Protein AF-A0A963HI81-F1 (afdb_monomer)

Secondary structure (DSSP, 8-state):
--HHHHHHTTGGGG----------HHHH--PPPP--------S-------SS---EEE--SPTT----TT----EE--HHHHHHHHHHHHHHHHHHHHHT-

Sequence (101 aa):
MRIPSLLLFLLPFCATAQDWSARTLGEIAVYPEYRAPARVVAGEEARIAAEVGARIVAMPARTGAEVVRGTELVRLDDAAFRIELERARAQVALIDSRIGL

Structure (mmCIF, N/CA/C/O backbone):
data_AF-A0A963HI81-F1
#
_entry.id   AF-A0A963HI81-F1
#
loop_
_atom_site.group_PDB
_atom_site.id
_atom_site.type_symbol
_atom_site.label_atom_id
_atom_site.label_alt_id
_atom_site.label_comp_id
_atom_site.label_asym_id
_atom_site.label_entity_id
_atom_site.label_seq_id
_atom_site.pdbx_PDB_ins_code
_atom_site.Cartn_x
_atom_site.Cartn_y
_atom_site.Cartn_z
_atom_site.occupancy
_atom_site.B_iso_or_equiv
_atom_site.auth_seq_id
_atom_site.auth_comp_id
_atom_site.auth_asym_id
_atom_site.auth_atom_id
_atom_site.pdbx_PDB_model_num
ATOM 1 N N . MET A 1 1 ? 58.626 -9.781 -92.650 1.00 52.09 1 MET A N 1
ATOM 2 C CA . MET A 1 1 ? 58.747 -9.992 -91.186 1.00 52.09 1 MET A CA 1
ATOM 3 C C . MET A 1 1 ? 58.166 -8.803 -90.401 1.00 52.09 1 MET A C 1
ATOM 5 O O . MET A 1 1 ? 58.915 -8.074 -89.773 1.00 52.09 1 MET A O 1
ATOM 9 N N . ARG A 1 2 ? 56.847 -8.544 -90.463 1.00 55.50 2 ARG A N 1
ATOM 10 C CA . ARG A 1 2 ? 56.218 -7.363 -89.810 1.00 55.50 2 ARG A CA 1
ATOM 11 C C . ARG A 1 2 ? 54.962 -7.674 -88.978 1.00 55.50 2 ARG A C 1
ATOM 13 O O . ARG A 1 2 ? 54.410 -6.783 -88.349 1.00 55.50 2 ARG A O 1
ATOM 20 N N . ILE A 1 3 ? 54.542 -8.938 -88.948 1.00 60.88 3 ILE A N 1
ATOM 21 C CA . ILE A 1 3 ? 53.347 -9.410 -88.235 1.00 60.88 3 ILE A CA 1
ATOM 22 C C . ILE A 1 3 ? 53.522 -9.418 -86.696 1.00 60.88 3 ILE A C 1
ATOM 24 O O . ILE A 1 3 ? 52.583 -9.000 -86.022 1.00 60.88 3 ILE A O 1
ATOM 28 N N . PRO A 1 4 ? 54.686 -9.779 -86.096 1.00 59.12 4 PRO A N 1
ATOM 29 C CA . PRO A 1 4 ? 54.785 -9.822 -84.631 1.00 59.12 4 PRO A CA 1
ATOM 30 C C . PRO A 1 4 ? 54.821 -8.426 -83.983 1.00 59.12 4 PRO A C 1
ATOM 32 O O . PRO A 1 4 ? 54.332 -8.263 -82.870 1.00 59.12 4 PRO A O 1
ATOM 35 N N . SER A 1 5 ? 55.321 -7.398 -84.684 1.00 61.69 5 SER A N 1
ATOM 36 C CA . SER A 1 5 ? 55.293 -6.009 -84.193 1.00 61.69 5 SER A CA 1
ATOM 37 C C . SER A 1 5 ? 53.889 -5.405 -84.194 1.00 61.69 5 SER A C 1
ATOM 39 O O . SER A 1 5 ? 53.593 -4.584 -83.334 1.00 61.69 5 SER A O 1
ATOM 41 N N . LEU A 1 6 ? 53.018 -5.818 -85.122 1.00 61.66 6 LEU A N 1
ATOM 42 C CA . LEU A 1 6 ? 51.628 -5.357 -85.150 1.00 61.66 6 LEU A CA 1
ATOM 43 C C . LEU A 1 6 ? 50.828 -5.943 -83.973 1.00 61.66 6 LEU A C 1
ATOM 45 O O . LEU A 1 6 ? 50.009 -5.251 -83.379 1.00 61.66 6 LEU A O 1
ATOM 49 N N . LEU A 1 7 ? 51.117 -7.195 -83.598 1.00 62.12 7 LEU A N 1
ATOM 50 C CA . LEU A 1 7 ? 50.473 -7.880 -82.474 1.00 62.12 7 LEU A CA 1
ATOM 51 C C . LEU A 1 7 ? 50.854 -7.257 -81.117 1.00 62.12 7 LEU A C 1
ATOM 53 O O . LEU A 1 7 ? 50.017 -7.156 -80.224 1.00 62.12 7 LEU A O 1
ATOM 57 N N . LEU A 1 8 ? 52.100 -6.787 -80.975 1.00 65.31 8 LEU A N 1
ATOM 58 C CA . LEU A 1 8 ? 52.589 -6.157 -79.743 1.00 65.31 8 LEU A CA 1
ATOM 59 C C . LEU A 1 8 ? 51.935 -4.786 -79.474 1.00 65.31 8 LEU A C 1
ATOM 61 O O . LEU A 1 8 ? 51.779 -4.396 -78.321 1.00 65.31 8 LEU A O 1
ATOM 65 N N . PHE A 1 9 ? 51.497 -4.081 -80.523 1.00 62.75 9 PHE A N 1
ATOM 66 C CA . PHE A 1 9 ? 50.798 -2.794 -80.410 1.00 62.75 9 PHE A CA 1
ATOM 67 C C . PHE A 1 9 ? 49.321 -2.912 -79.993 1.00 62.75 9 PHE A C 1
ATOM 69 O O . PHE A 1 9 ? 48.725 -1.908 -79.609 1.00 62.75 9 PHE A O 1
ATOM 76 N N . LEU A 1 10 ? 48.730 -4.112 -80.036 1.00 63.16 10 LEU A N 1
ATOM 77 C CA . LEU A 1 10 ? 47.328 -4.364 -79.663 1.00 63.16 10 LEU A CA 1
ATOM 78 C C . LEU A 1 10 ? 47.137 -4.749 -78.184 1.00 63.16 10 LEU A C 1
ATOM 80 O O . LEU A 1 10 ? 46.024 -4.665 -77.670 1.00 63.16 10 LEU A O 1
ATOM 84 N N . LEU A 1 11 ? 48.214 -5.102 -77.474 1.00 64.44 11 LEU A N 1
ATOM 85 C CA . LEU A 1 11 ? 48.197 -5.452 -76.046 1.00 64.44 11 LEU A CA 1
ATOM 86 C C . LEU A 1 11 ? 47.635 -4.371 -75.095 1.00 64.44 11 LEU A C 1
ATOM 88 O O . LEU A 1 11 ? 46.878 -4.749 -74.201 1.00 64.44 11 LEU A O 1
ATOM 92 N N . PRO A 1 12 ? 47.911 -3.055 -75.248 1.00 64.38 12 PRO A N 1
ATOM 93 C CA . PRO A 1 12 ? 47.364 -2.058 -74.326 1.00 64.38 12 PRO A CA 1
ATOM 94 C C . PRO A 1 12 ? 45.857 -1.838 -74.523 1.00 64.38 12 PRO A C 1
ATOM 96 O O . PRO A 1 12 ? 45.210 -1.276 -73.646 1.00 64.38 12 PRO A O 1
ATOM 99 N N . PHE A 1 13 ? 45.276 -2.306 -75.635 1.00 60.19 13 PHE A N 1
ATOM 100 C CA . PHE A 1 13 ? 43.838 -2.192 -75.897 1.00 60.19 13 PHE A CA 1
ATOM 101 C C . PHE A 1 13 ? 43.003 -3.236 -75.135 1.00 60.19 13 PHE A C 1
ATOM 103 O O . PHE A 1 13 ? 41.790 -3.093 -75.029 1.00 60.19 13 PHE A O 1
ATOM 110 N N . CYS A 1 14 ? 43.647 -4.265 -74.567 1.00 57.72 14 CYS A N 1
ATOM 111 C CA . CYS A 1 14 ? 43.038 -5.206 -73.618 1.00 57.72 14 CYS A CA 1
ATOM 112 C C . CYS A 1 14 ? 43.201 -4.769 -72.153 1.00 57.72 14 CYS A C 1
ATOM 114 O O . CYS A 1 14 ? 42.934 -5.561 -71.249 1.00 57.72 14 CYS A O 1
ATOM 116 N N . ALA A 1 15 ? 43.634 -3.529 -71.895 1.00 63.47 15 ALA A N 1
ATOM 117 C CA . ALA A 1 15 ? 43.561 -2.960 -70.557 1.00 63.47 15 ALA A CA 1
ATOM 118 C C . ALA A 1 15 ? 42.079 -2.836 -70.165 1.00 63.47 15 ALA A C 1
ATOM 120 O O . ALA A 1 15 ? 41.346 -1.992 -70.676 1.00 63.47 15 ALA A O 1
ATOM 121 N N . THR A 1 16 ? 41.628 -3.741 -69.301 1.00 65.69 16 THR A N 1
ATOM 122 C CA . THR A 1 16 ? 40.254 -3.825 -68.809 1.00 65.69 16 THR A CA 1
ATOM 123 C C . THR A 1 16 ? 39.819 -2.501 -68.194 1.00 65.69 16 THR A C 1
ATOM 125 O O . THR A 1 16 ? 40.416 -2.050 -67.214 1.00 65.69 16 THR A O 1
ATOM 128 N N . ALA A 1 17 ? 38.748 -1.915 -68.729 1.00 63.56 17 ALA A N 1
ATOM 129 C CA . ALA A 1 17 ? 37.964 -0.936 -67.996 1.00 63.56 17 ALA A CA 1
ATOM 130 C C . ALA A 1 17 ? 37.439 -1.631 -66.733 1.00 63.56 17 ALA A C 1
ATOM 132 O O . ALA A 1 17 ? 36.713 -2.618 -66.820 1.00 63.56 17 ALA A O 1
ATOM 133 N N . GLN A 1 18 ? 37.884 -1.186 -65.561 1.00 71.50 18 GLN A N 1
ATOM 134 C CA . GLN A 1 18 ? 37.294 -1.646 -64.312 1.00 71.50 18 GLN A CA 1
ATOM 135 C C . GLN A 1 18 ? 35.941 -0.957 -64.159 1.00 71.50 18 GLN A C 1
ATOM 137 O O . GLN A 1 18 ? 35.863 0.265 -64.265 1.00 71.50 18 GLN A O 1
ATOM 142 N N . ASP A 1 19 ? 34.888 -1.733 -63.924 1.00 78.44 19 ASP A N 1
ATOM 143 C CA . ASP A 1 19 ? 33.570 -1.189 -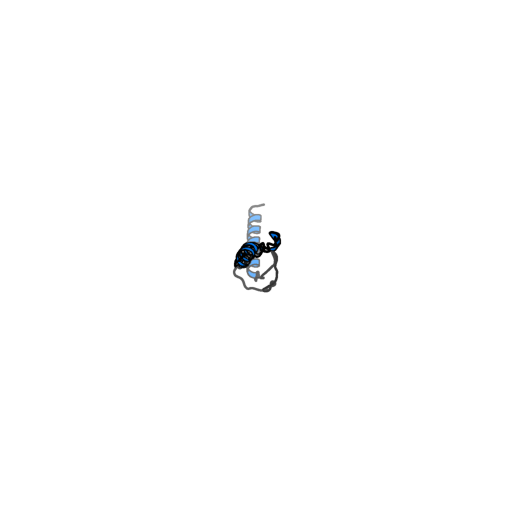63.624 1.00 78.44 19 ASP A CA 1
ATOM 144 C C . ASP A 1 19 ? 33.559 -0.664 -62.186 1.00 78.44 19 ASP A C 1
ATOM 146 O O . ASP A 1 19 ? 33.701 -1.418 -61.221 1.00 78.44 19 ASP A O 1
ATOM 150 N N . TRP A 1 20 ? 33.388 0.649 -62.044 1.00 79.56 20 TRP A N 1
ATOM 151 C CA . TRP A 1 20 ? 33.196 1.313 -60.759 1.00 79.56 20 TRP A CA 1
ATOM 152 C C . TRP A 1 20 ? 31.760 1.816 -60.689 1.00 79.56 20 TRP A C 1
ATOM 154 O O . TRP A 1 20 ? 31.318 2.580 -61.544 1.00 79.56 20 TRP A O 1
ATOM 164 N N . SER A 1 21 ? 31.031 1.416 -59.651 1.00 82.94 21 SER A N 1
ATOM 165 C CA . SER A 1 21 ? 29.695 1.941 -59.369 1.00 82.94 21 SER A CA 1
ATOM 166 C C . SER A 1 21 ? 29.706 2.703 -58.052 1.00 82.94 21 SER A C 1
ATOM 168 O O . SER A 1 21 ? 30.163 2.171 -57.039 1.00 82.94 21 SER A O 1
ATOM 170 N N . ALA A 1 22 ? 29.167 3.918 -58.049 1.00 87.94 22 ALA A N 1
ATOM 171 C CA . ALA A 1 22 ? 28.924 4.655 -56.818 1.00 87.94 22 ALA A CA 1
ATOM 172 C C . ALA A 1 22 ? 27.593 4.215 -56.192 1.00 87.94 22 ALA A C 1
ATOM 174 O O . ALA A 1 22 ? 26.608 3.998 -56.896 1.00 87.94 22 ALA A O 1
ATOM 175 N N . ARG A 1 23 ? 27.574 4.114 -54.864 1.00 87.81 23 ARG A N 1
ATOM 176 C CA . ARG A 1 23 ? 26.360 3.986 -54.053 1.00 87.81 23 ARG A CA 1
ATOM 177 C C . ARG A 1 23 ? 26.319 5.129 -53.063 1.00 87.81 23 ARG A C 1
ATOM 179 O O . ARG A 1 23 ? 27.370 5.594 -52.612 1.00 87.81 23 ARG A O 1
ATOM 186 N N . THR A 1 24 ? 25.124 5.609 -52.753 1.00 92.12 24 THR A N 1
ATOM 187 C CA . THR A 1 24 ? 24.994 6.673 -51.756 1.00 92.12 24 THR A CA 1
ATOM 188 C C . THR A 1 24 ? 25.418 6.145 -50.386 1.00 92.12 24 THR A C 1
ATOM 190 O O . THR A 1 24 ? 25.268 4.960 -50.093 1.00 92.12 24 THR A O 1
ATOM 193 N N . LEU A 1 25 ? 25.949 7.012 -49.519 1.00 87.25 25 LEU A N 1
ATOM 194 C CA . LEU A 1 25 ? 26.376 6.591 -48.180 1.00 87.25 25 LEU A CA 1
ATOM 195 C C . LEU A 1 25 ? 25.232 5.914 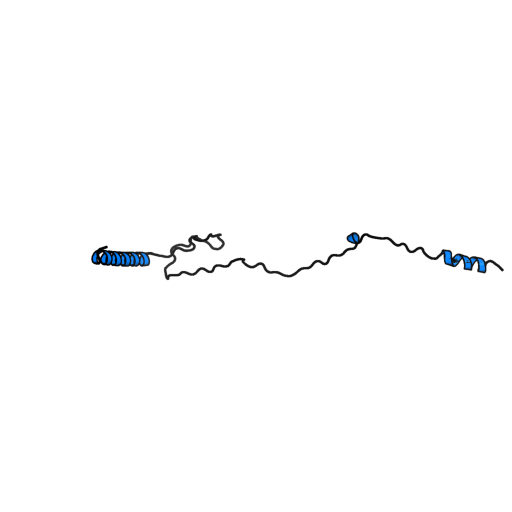-47.406 1.00 87.25 25 LEU A C 1
ATOM 197 O O . LEU A 1 25 ? 25.472 4.939 -46.709 1.00 87.25 25 LEU A O 1
ATOM 201 N N . GLY A 1 26 ? 23.991 6.379 -47.580 1.00 89.62 26 GLY A N 1
ATOM 202 C CA . GLY A 1 26 ? 22.811 5.791 -46.940 1.00 89.62 26 GLY A CA 1
ATOM 203 C C . GLY A 1 26 ? 22.506 4.351 -47.370 1.00 89.62 26 GLY A C 1
ATOM 204 O O . GLY A 1 26 ? 21.944 3.603 -46.580 1.00 89.62 26 GLY A O 1
ATOM 205 N N . GLU A 1 27 ? 22.910 3.933 -48.573 1.00 90.25 27 GLU A N 1
ATOM 206 C CA . GLU A 1 27 ? 22.721 2.554 -49.061 1.00 90.25 27 GLU A CA 1
ATOM 207 C C . GLU A 1 27 ? 23.707 1.557 -48.440 1.00 90.25 27 GLU A C 1
ATOM 209 O O . GLU A 1 27 ? 23.469 0.351 -48.468 1.00 90.25 27 GLU A O 1
ATOM 214 N N . ILE A 1 28 ? 24.831 2.049 -47.918 1.00 90.06 28 ILE A N 1
ATOM 215 C CA . ILE A 1 28 ? 25.929 1.222 -47.396 1.00 90.06 28 ILE A CA 1
ATOM 216 C C . ILE A 1 28 ? 26.225 1.493 -45.919 1.00 90.06 28 ILE A C 1
ATOM 218 O O . ILE A 1 28 ? 27.068 0.820 -45.326 1.00 90.06 28 ILE A O 1
ATOM 222 N N . ALA A 1 29 ? 25.561 2.483 -45.323 1.00 90.88 29 ALA A N 1
ATOM 223 C CA . ALA A 1 29 ? 25.731 2.826 -43.925 1.00 90.88 29 ALA A CA 1
ATOM 224 C C . ALA A 1 29 ? 25.175 1.703 -43.046 1.00 90.88 29 ALA A C 1
ATOM 226 O O . ALA A 1 29 ? 23.977 1.425 -43.037 1.00 90.88 29 ALA A O 1
ATOM 227 N N . VAL A 1 30 ? 26.059 1.085 -42.266 1.00 91.31 30 VAL A N 1
ATOM 228 C CA . VAL A 1 30 ? 25.684 0.172 -41.188 1.00 91.31 30 VAL A CA 1
ATOM 229 C C . VAL A 1 30 ? 25.781 0.941 -39.881 1.00 91.31 30 VAL A C 1
ATOM 231 O O . VAL A 1 30 ? 26.872 1.311 -39.445 1.00 91.31 30 VAL A O 1
ATOM 234 N N . TYR A 1 31 ? 24.633 1.197 -39.263 1.00 89.88 31 TYR A N 1
ATOM 235 C CA . TYR A 1 31 ? 24.574 1.825 -37.951 1.00 89.88 31 TYR A CA 1
ATOM 236 C C . TYR A 1 31 ? 24.681 0.751 -36.865 1.00 89.88 31 TYR A C 1
ATOM 238 O O . TYR A 1 31 ? 23.966 -0.251 -36.930 1.00 89.88 31 TYR A O 1
ATOM 246 N N . PRO A 1 32 ? 25.559 0.923 -35.867 1.00 90.88 32 PRO A N 1
ATOM 247 C CA . PRO A 1 32 ? 25.668 -0.032 -34.777 1.00 90.88 32 PRO A CA 1
ATOM 248 C C . PRO A 1 32 ? 24.407 -0.000 -33.905 1.00 90.88 32 PRO A C 1
ATOM 250 O O . PRO A 1 32 ? 23.988 1.055 -33.428 1.00 90.88 32 PRO A O 1
ATOM 253 N N . GLU A 1 33 ? 23.824 -1.172 -33.656 1.00 94.50 33 GLU A N 1
ATOM 254 C CA . GLU A 1 33 ? 2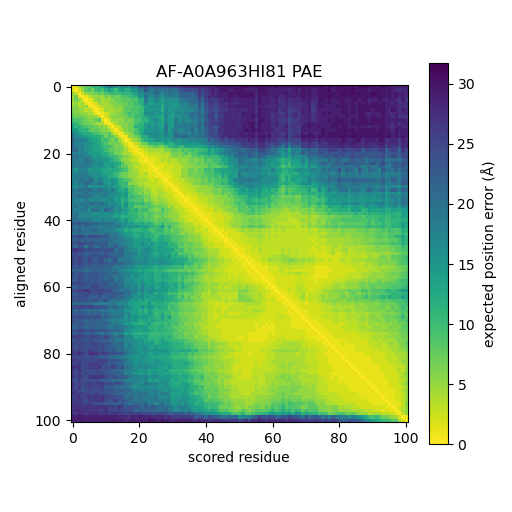2.813 -1.343 -32.615 1.00 94.50 33 GLU A CA 1
ATOM 255 C C . GLU A 1 33 ? 23.495 -1.605 -31.272 1.00 94.50 33 GLU A C 1
ATOM 257 O O . GLU A 1 33 ? 24.282 -2.543 -31.130 1.00 94.50 33 GLU A O 1
ATOM 262 N N . TYR A 1 34 ? 23.151 -0.812 -30.260 1.00 92.44 34 TYR A N 1
ATOM 263 C CA . TYR A 1 34 ? 23.614 -1.029 -28.894 1.00 92.44 34 TYR A CA 1
ATOM 264 C C . TYR A 1 34 ? 22.499 -1.648 -28.061 1.00 92.44 34 TYR A C 1
ATOM 266 O O . TYR A 1 34 ? 21.371 -1.158 -28.034 1.00 92.44 34 TYR A O 1
ATOM 274 N N . ARG A 1 35 ? 22.824 -2.730 -27.353 1.00 93.81 35 ARG A N 1
ATOM 275 C CA . ARG A 1 35 ? 21.920 -3.395 -26.413 1.00 93.81 35 ARG A CA 1
ATOM 276 C C . ARG A 1 35 ? 22.616 -3.501 -25.070 1.00 93.81 35 ARG A C 1
ATOM 278 O O . ARG A 1 35 ? 23.746 -3.974 -24.995 1.00 93.81 35 ARG A O 1
ATOM 285 N N . ALA A 1 36 ? 21.927 -3.078 -24.020 1.00 94.88 36 ALA A N 1
ATOM 286 C CA . ALA A 1 36 ? 22.380 -3.224 -22.648 1.00 94.88 36 ALA A CA 1
ATOM 287 C C . ALA A 1 36 ? 21.321 -4.010 -21.862 1.00 94.88 36 ALA A C 1
ATOM 289 O O . ALA A 1 36 ? 20.135 -3.682 -21.963 1.00 94.88 36 ALA A O 1
ATOM 290 N N . PRO A 1 37 ? 21.704 -5.052 -21.103 1.00 95.06 37 PRO A N 1
ATOM 291 C CA . PRO A 1 37 ? 20.766 -5.738 -20.230 1.00 95.06 37 PRO A CA 1
ATOM 292 C C . PRO A 1 37 ? 20.285 -4.772 -19.144 1.00 95.06 37 PRO A C 1
ATOM 294 O O . PRO A 1 37 ? 21.077 -4.054 -18.537 1.00 95.06 37 PRO A O 1
ATOM 297 N N . ALA A 1 38 ? 18.983 -4.779 -18.885 1.00 94.62 38 ALA A N 1
ATOM 298 C CA . ALA A 1 38 ? 18.362 -3.953 -17.862 1.00 94.62 38 ALA A CA 1
ATOM 299 C C . ALA A 1 38 ? 17.371 -4.780 -17.042 1.00 94.62 38 ALA A C 1
ATOM 301 O O . ALA A 1 38 ? 16.917 -5.846 -17.466 1.00 94.62 38 ALA A O 1
ATOM 302 N N . ARG A 1 39 ? 17.027 -4.272 -15.859 1.00 96.25 39 ARG A N 1
ATOM 303 C CA . ARG A 1 39 ? 16.005 -4.852 -14.989 1.00 96.25 39 ARG A CA 1
ATOM 304 C C . ARG A 1 39 ? 14.972 -3.786 -14.660 1.00 96.25 39 ARG A C 1
ATOM 306 O O . ARG A 1 39 ? 15.331 -2.701 -14.217 1.00 96.25 39 ARG A O 1
ATOM 313 N N . VAL A 1 40 ? 13.701 -4.129 -14.838 1.00 95.44 40 VAL A N 1
ATOM 314 C CA . VAL A 1 40 ? 12.584 -3.326 -14.339 1.00 95.44 40 VAL A CA 1
ATOM 315 C C . VAL A 1 40 ? 12.489 -3.528 -12.829 1.00 95.44 40 VAL A C 1
ATOM 317 O O . VAL A 1 40 ? 12.466 -4.664 -12.353 1.00 95.44 40 VAL A O 1
ATOM 320 N N . VAL A 1 41 ? 12.456 -2.427 -12.088 1.00 94.81 41 VAL A N 1
ATOM 321 C CA . VAL A 1 41 ? 12.256 -2.400 -10.634 1.00 94.81 41 VAL A CA 1
ATOM 322 C C . VAL A 1 41 ? 11.050 -1.525 -10.313 1.00 94.81 41 VAL A C 1
ATOM 324 O O . VAL A 1 41 ? 10.653 -0.697 -11.134 1.00 94.81 41 VAL A O 1
ATOM 327 N N . ALA A 1 42 ? 10.447 -1.726 -9.142 1.00 94.12 42 ALA A N 1
ATOM 328 C CA . ALA A 1 42 ? 9.358 -0.870 -8.688 1.00 94.12 42 ALA A CA 1
ATOM 329 C C . ALA A 1 42 ? 9.854 0.580 -8.555 1.00 94.12 42 ALA A C 1
ATOM 331 O O . ALA A 1 42 ? 10.932 0.812 -8.011 1.00 94.12 42 ALA A O 1
ATOM 332 N N . GLY A 1 43 ? 9.075 1.539 -9.066 1.00 94.69 43 GLY A N 1
ATOM 333 C CA . GLY A 1 43 ? 9.394 2.964 -8.932 1.00 94.69 43 GLY A CA 1
ATOM 334 C C . GLY A 1 43 ? 9.301 3.442 -7.482 1.00 94.69 43 GLY A C 1
ATOM 335 O O . GLY A 1 43 ? 10.137 4.222 -7.039 1.00 94.69 43 GLY A O 1
ATOM 336 N N . GLU A 1 44 ? 8.330 2.911 -6.735 1.00 92.12 44 GLU A N 1
ATOM 337 C CA . GLU A 1 44 ? 8.143 3.149 -5.304 1.00 92.12 44 GLU A CA 1
ATOM 338 C C . GLU A 1 44 ? 7.770 1.838 -4.596 1.00 92.12 44 GLU A C 1
ATOM 340 O O . GLU A 1 44 ? 7.045 1.004 -5.142 1.00 92.12 44 GLU A O 1
ATOM 345 N N . GLU A 1 45 ? 8.263 1.656 -3.370 1.00 93.06 45 GLU A N 1
ATOM 346 C CA . GLU A 1 45 ? 7.937 0.520 -2.503 1.00 93.06 45 GLU A CA 1
ATOM 347 C C . GLU A 1 45 ? 7.534 1.053 -1.125 1.00 93.06 45 GLU A C 1
ATOM 349 O O . GLU A 1 45 ? 8.274 1.814 -0.501 1.00 93.06 45 GLU A O 1
ATOM 354 N N . ALA A 1 46 ? 6.369 0.630 -0.633 1.00 91.38 46 ALA A N 1
ATOM 355 C CA . ALA A 1 46 ? 5.898 0.942 0.710 1.00 91.38 46 ALA A CA 1
ATOM 356 C C . ALA A 1 46 ? 5.760 -0.347 1.524 1.00 91.38 46 ALA A C 1
ATOM 358 O O . ALA A 1 46 ? 5.086 -1.291 1.109 1.00 91.38 46 ALA A O 1
ATOM 359 N N . ARG A 1 47 ? 6.378 -0.376 2.707 1.00 91.94 47 ARG A N 1
ATOM 360 C CA . ARG A 1 47 ? 6.232 -1.473 3.670 1.00 91.94 47 ARG A CA 1
ATOM 361 C C . ARG A 1 47 ? 5.293 -1.041 4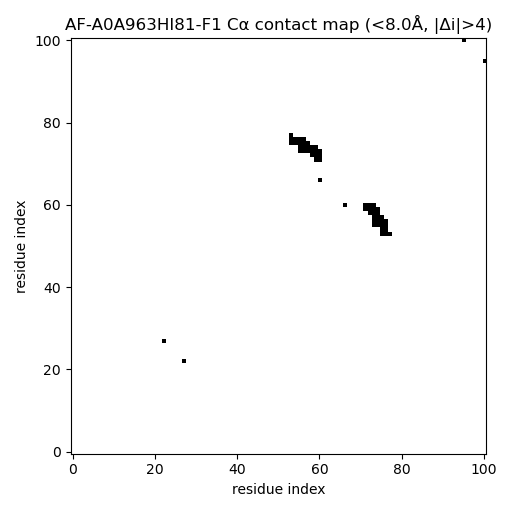.778 1.00 91.94 47 ARG A C 1
ATOM 363 O O . ARG A 1 47 ? 5.484 0.017 5.369 1.00 91.94 47 ARG A O 1
ATOM 370 N N . ILE A 1 48 ? 4.295 -1.869 5.052 1.00 91.12 48 ILE A N 1
ATOM 371 C CA . ILE A 1 48 ? 3.274 -1.592 6.060 1.00 91.12 48 ILE A CA 1
ATOM 372 C C . ILE A 1 48 ? 3.489 -2.523 7.248 1.00 91.12 48 ILE A C 1
ATOM 374 O O . ILE A 1 48 ? 3.713 -3.722 7.078 1.00 91.12 48 ILE A O 1
ATOM 378 N N . ALA A 1 49 ? 3.398 -1.961 8.447 1.00 92.56 49 ALA A N 1
ATOM 379 C CA . ALA A 1 49 ? 3.410 -2.682 9.709 1.00 92.56 49 ALA A CA 1
ATOM 380 C C . ALA A 1 49 ? 2.272 -2.162 10.592 1.00 92.56 49 ALA A C 1
ATOM 382 O O . ALA A 1 49 ? 1.825 -1.027 10.433 1.00 92.56 49 ALA A O 1
ATOM 383 N N . ALA A 1 50 ? 1.796 -2.994 11.516 1.00 93.62 50 ALA A N 1
ATOM 384 C CA . ALA A 1 50 ? 0.843 -2.544 12.519 1.00 93.62 50 ALA A CA 1
ATOM 385 C C . ALA A 1 50 ? 1.571 -1.695 13.572 1.00 93.62 50 ALA A C 1
ATOM 387 O O . ALA A 1 50 ? 2.575 -2.132 14.130 1.00 93.62 50 ALA A O 1
ATOM 388 N N . GLU A 1 51 ? 1.049 -0.502 13.857 1.00 94.31 51 GLU A N 1
ATOM 389 C CA . GLU A 1 51 ? 1.586 0.378 14.907 1.00 94.31 51 GLU A CA 1
ATOM 390 C C . GLU A 1 51 ? 1.194 -0.086 16.317 1.00 94.31 51 GLU A C 1
ATOM 392 O O . GLU A 1 51 ? 1.849 0.255 17.299 1.00 94.31 51 GLU A O 1
ATOM 397 N N . VAL A 1 52 ? 0.130 -0.886 16.421 1.00 93.94 52 VAL A N 1
ATOM 398 C CA . VAL A 1 52 ? -0.401 -1.409 17.682 1.00 93.94 52 VAL A CA 1
ATOM 399 C C . VAL A 1 52 ? -0.598 -2.920 17.614 1.00 93.94 52 VAL A C 1
ATOM 401 O O . VAL A 1 52 ? -0.903 -3.485 16.563 1.00 93.94 52 VAL A O 1
ATOM 404 N N . GLY A 1 53 ? -0.450 -3.581 18.762 1.00 93.62 53 GLY A N 1
ATOM 405 C CA . GLY A 1 53 ? -0.753 -5.001 18.907 1.00 93.62 53 GLY A CA 1
ATOM 406 C C . GLY A 1 53 ? -2.250 -5.225 19.112 1.00 93.62 53 GLY A C 1
ATOM 407 O O . GLY A 1 53 ? -2.793 -4.830 20.140 1.00 93.62 53 GLY A O 1
ATOM 408 N N . ALA A 1 54 ? -2.911 -5.875 18.154 1.00 95.38 54 ALA A N 1
ATOM 409 C CA . ALA A 1 54 ? -4.318 -6.257 18.243 1.00 95.38 54 ALA A CA 1
ATOM 410 C C . ALA A 1 54 ? -4.638 -7.432 17.310 1.00 95.38 54 ALA A C 1
ATOM 412 O O . ALA A 1 54 ? -3.866 -7.777 16.413 1.00 95.38 54 ALA A O 1
ATOM 413 N N . ARG A 1 55 ? -5.800 -8.056 17.517 1.00 96.44 55 ARG A N 1
ATOM 414 C CA . ARG A 1 55 ? -6.296 -9.123 16.644 1.00 96.44 55 ARG A CA 1
ATOM 415 C C . ARG A 1 55 ? -6.813 -8.531 15.332 1.00 96.44 55 ARG A C 1
ATOM 417 O O . ARG A 1 55 ? -7.535 -7.541 15.347 1.00 96.44 55 ARG A O 1
ATOM 424 N N . ILE A 1 56 ? -6.505 -9.175 14.208 1.00 95.81 56 ILE A N 1
ATOM 425 C CA . ILE A 1 56 ? -7.090 -8.835 12.904 1.00 95.81 56 ILE A CA 1
ATOM 426 C C . ILE A 1 56 ? -8.553 -9.293 12.875 1.00 95.81 56 ILE A C 1
ATOM 428 O O . ILE A 1 56 ? -8.831 -10.472 13.095 1.00 95.81 56 ILE A O 1
ATOM 432 N N . VAL A 1 57 ? -9.479 -8.378 12.580 1.00 97.31 57 VAL A N 1
ATOM 433 C CA . VAL A 1 57 ? -10.919 -8.677 12.447 1.00 97.31 57 VAL A CA 1
ATOM 434 C C . VAL A 1 57 ? -11.375 -8.723 10.991 1.00 97.31 57 VAL A C 1
ATOM 436 O O . VAL A 1 57 ? -12.308 -9.451 10.665 1.00 97.31 57 VAL A O 1
ATOM 439 N N . ALA A 1 58 ? -10.707 -7.987 10.098 1.00 96.31 58 ALA A N 1
ATOM 440 C CA . ALA A 1 58 ? -10.970 -8.037 8.664 1.00 96.31 58 ALA A CA 1
ATOM 441 C C . ALA A 1 58 ? -9.719 -7.678 7.853 1.00 96.31 58 ALA A C 1
ATOM 443 O O . ALA A 1 58 ? -8.836 -6.968 8.324 1.00 96.31 58 ALA A O 1
ATOM 444 N N . MET A 1 59 ? -9.671 -8.136 6.603 1.00 94.94 59 MET A N 1
ATOM 445 C CA . MET A 1 59 ? -8.648 -7.751 5.622 1.00 94.94 59 MET A CA 1
ATOM 446 C C . MET A 1 59 ? -9.335 -7.387 4.300 1.00 94.94 59 MET A C 1
ATOM 448 O O . MET A 1 59 ? -9.476 -8.262 3.439 1.00 94.94 59 MET A O 1
ATOM 452 N N . PRO A 1 60 ? -9.843 -6.147 4.163 1.00 93.81 60 PRO A N 1
ATOM 453 C CA . PRO A 1 60 ? -10.593 -5.722 2.982 1.00 93.81 60 PRO A CA 1
ATOM 454 C C . PRO A 1 60 ? -9.739 -5.714 1.711 1.00 93.81 60 PRO A C 1
ATOM 456 O O . PRO A 1 60 ? -10.194 -6.168 0.662 1.00 93.81 60 PRO A O 1
ATOM 459 N N . ALA A 1 61 ? -8.487 -5.257 1.810 1.00 94.25 61 ALA A N 1
ATOM 460 C CA . ALA A 1 61 ? -7.542 -5.328 0.706 1.00 94.25 61 ALA A CA 1
ATOM 461 C C . ALA A 1 61 ? -6.991 -6.754 0.580 1.00 94.25 61 ALA A C 1
ATOM 463 O O . ALA A 1 61 ? -6.458 -7.332 1.532 1.00 94.25 61 ALA A O 1
ATOM 464 N N . ARG A 1 62 ? -7.127 -7.334 -0.613 1.00 91.62 62 ARG A N 1
ATOM 465 C CA . ARG A 1 62 ? -6.556 -8.643 -0.948 1.00 91.62 62 ARG A CA 1
ATOM 466 C C . ARG A 1 62 ? -5.210 -8.476 -1.638 1.00 91.62 62 ARG A C 1
ATOM 468 O O . ARG A 1 62 ? -4.922 -7.445 -2.237 1.00 91.62 62 ARG A O 1
ATOM 475 N N . THR A 1 63 ? -4.390 -9.517 -1.578 1.00 91.62 63 THR A N 1
ATOM 476 C CA . THR A 1 63 ? -3.126 -9.569 -2.314 1.00 91.62 63 THR A CA 1
ATOM 477 C C . THR A 1 63 ? -3.367 -9.348 -3.807 1.00 91.62 63 THR A C 1
ATOM 479 O O . THR A 1 63 ? -4.270 -9.949 -4.384 1.00 91.62 63 THR A O 1
ATOM 482 N N . GLY A 1 64 ? -2.554 -8.487 -4.421 1.00 92.19 64 GLY A N 1
ATOM 483 C CA . GLY A 1 64 ? -2.666 -8.131 -5.837 1.00 92.19 64 GLY A CA 1
ATOM 484 C C . GLY A 1 64 ? -3.738 -7.085 -6.153 1.00 92.19 64 GLY A C 1
ATOM 485 O O . GLY A 1 64 ? -3.855 -6.694 -7.309 1.00 92.19 64 GLY A O 1
ATOM 486 N N . ALA A 1 65 ? -4.502 -6.618 -5.160 1.00 92.25 65 ALA A N 1
ATOM 487 C CA . ALA A 1 65 ? -5.414 -5.500 -5.354 1.00 92.25 65 ALA A CA 1
ATOM 488 C C . ALA A 1 65 ? -4.640 -4.183 -5.493 1.00 92.25 65 ALA A C 1
ATOM 490 O O . ALA A 1 65 ? -3.668 -3.937 -4.776 1.00 92.25 65 ALA A O 1
ATOM 491 N N . GLU A 1 66 ? -5.114 -3.322 -6.387 1.00 94.06 66 GLU A N 1
ATOM 492 C CA . GLU A 1 66 ? -4.689 -1.930 -6.437 1.00 94.06 66 GLU A CA 1
ATOM 493 C C . GLU A 1 66 ? -5.324 -1.161 -5.274 1.00 94.06 66 GLU A C 1
ATOM 495 O O . GLU A 1 66 ? -6.505 -1.334 -4.960 1.00 94.06 66 GLU A O 1
ATOM 500 N N . VAL A 1 67 ? -4.526 -0.329 -4.610 1.00 94.38 67 VAL A N 1
ATOM 501 C CA . VAL A 1 67 ? -4.951 0.467 -3.458 1.00 94.38 67 VAL A CA 1
ATOM 502 C C . VAL A 1 67 ? -4.420 1.883 -3.595 1.00 94.38 67 VAL A C 1
ATOM 504 O O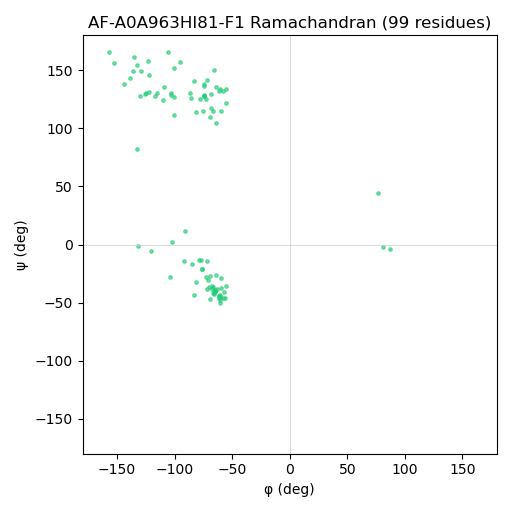 . VAL A 1 67 ? -3.341 2.104 -4.145 1.00 94.38 67 VAL A O 1
ATOM 507 N N . VAL A 1 68 ? -5.166 2.845 -3.062 1.00 94.62 68 VAL A N 1
ATOM 508 C CA . VAL A 1 68 ? -4.738 4.244 -3.004 1.00 94.62 68 VAL A CA 1
ATOM 509 C C . VAL A 1 68 ? -4.347 4.611 -1.577 1.00 94.62 68 VAL A C 1
ATOM 511 O O . VAL A 1 68 ? -4.641 3.902 -0.610 1.00 94.62 68 VAL A O 1
ATOM 514 N N . ARG A 1 69 ? -3.662 5.743 -1.413 1.00 93.81 69 ARG A N 1
ATOM 515 C CA . ARG A 1 69 ? -3.309 6.240 -0.081 1.00 93.81 69 ARG A CA 1
ATOM 516 C C . ARG A 1 69 ? -4.572 6.437 0.765 1.00 93.81 69 ARG A C 1
ATOM 518 O O . ARG A 1 69 ? -5.526 7.066 0.323 1.00 93.81 69 ARG A O 1
ATOM 525 N N . GLY A 1 70 ? -4.543 5.929 1.996 1.00 94.69 70 GLY A N 1
ATOM 526 C CA . GLY A 1 70 ? -5.674 5.993 2.926 1.00 94.69 70 GLY A CA 1
ATOM 527 C C . GLY A 1 70 ? -6.676 4.845 2.785 1.00 94.69 70 GLY A C 1
ATOM 528 O O . GLY A 1 70 ? -7.589 4.754 3.601 1.00 94.69 70 GLY A O 1
ATOM 529 N N . THR A 1 71 ? -6.513 3.944 1.808 1.00 95.31 71 THR A N 1
ATOM 530 C CA . THR A 1 71 ? -7.306 2.712 1.745 1.00 95.31 71 THR A CA 1
ATOM 531 C C . THR A 1 71 ? -7.053 1.844 2.979 1.00 95.31 71 THR A C 1
ATOM 533 O O . THR A 1 71 ? -5.910 1.583 3.354 1.00 95.31 71 THR A O 1
ATOM 536 N N . GLU A 1 72 ? -8.129 1.358 3.597 1.00 95.56 72 GLU A N 1
ATOM 537 C CA . GLU A 1 72 ? -8.055 0.418 4.712 1.00 95.56 72 GLU A CA 1
ATOM 538 C C . GLU A 1 72 ? -7.557 -0.950 4.224 1.00 95.56 72 GLU A C 1
ATOM 540 O O . GLU A 1 72 ? -8.265 -1.681 3.527 1.00 95.56 72 GLU A O 1
ATOM 545 N N . LEU A 1 73 ? -6.330 -1.305 4.605 1.00 95.62 73 LEU A N 1
ATOM 546 C CA . LEU A 1 73 ? -5.730 -2.586 4.229 1.00 95.62 73 LEU A CA 1
ATOM 547 C C . LEU A 1 73 ? -6.173 -3.720 5.160 1.00 95.62 73 LEU A C 1
ATOM 549 O O . LEU A 1 73 ? -6.497 -4.820 4.710 1.00 95.62 73 LEU A O 1
ATOM 553 N N . VAL A 1 74 ? -6.191 -3.440 6.463 1.00 95.31 74 VAL A N 1
ATOM 554 C CA . VAL A 1 74 ? -6.486 -4.395 7.534 1.00 95.31 74 VAL A CA 1
ATOM 555 C C . VAL A 1 74 ? -7.264 -3.676 8.627 1.00 95.31 74 VAL A C 1
ATOM 557 O O . VAL A 1 74 ? -6.913 -2.563 9.013 1.00 95.31 74 VAL A O 1
ATOM 560 N N . ARG A 1 75 ? -8.288 -4.341 9.159 1.00 95.75 75 ARG A N 1
ATOM 561 C CA . ARG A 1 75 ? -9.029 -3.893 10.334 1.00 95.75 75 ARG A CA 1
ATOM 562 C C . ARG A 1 75 ? -8.552 -4.647 11.560 1.00 95.75 75 ARG A C 1
ATOM 564 O O . ARG A 1 75 ? -8.565 -5.881 11.569 1.00 95.75 75 ARG A O 1
ATOM 571 N N . LEU A 1 76 ? -8.175 -3.906 12.593 1.00 96.50 76 LEU A N 1
ATOM 572 C CA . LEU A 1 76 ? -7.799 -4.442 13.896 1.00 96.50 76 LEU A CA 1
ATOM 573 C C . LEU A 1 76 ? -8.958 -4.297 14.890 1.00 96.50 76 LEU A C 1
ATOM 575 O O . LEU A 1 76 ? -9.794 -3.408 14.745 1.00 96.50 76 LEU A O 1
ATOM 579 N N . ASP A 1 77 ? -9.012 -5.190 15.875 1.00 96.94 77 ASP A N 1
ATOM 580 C CA . ASP A 1 77 ? -9.961 -5.132 16.990 1.00 96.94 77 ASP A CA 1
ATOM 581 C C . ASP A 1 77 ? -9.651 -3.915 17.877 1.00 96.94 77 ASP A C 1
ATOM 583 O O . ASP A 1 77 ? -8.579 -3.840 18.483 1.00 96.94 77 ASP A O 1
ATOM 587 N N . ASP A 1 78 ? -10.572 -2.953 17.934 1.00 95.88 78 ASP A N 1
ATOM 588 C CA . ASP A 1 78 ? -10.390 -1.666 18.609 1.00 95.88 78 ASP A CA 1
ATOM 589 C C . ASP A 1 78 ? -11.080 -1.585 19.981 1.00 95.88 78 ASP A C 1
ATOM 591 O O . ASP A 1 78 ? -11.012 -0.548 20.646 1.00 95.88 78 ASP A O 1
ATOM 595 N N . ALA A 1 79 ? -11.726 -2.664 20.438 1.00 95.94 79 ALA A N 1
ATOM 596 C CA . ALA A 1 79 ? -12.598 -2.629 21.611 1.00 95.94 79 ALA A CA 1
ATOM 597 C C . ALA A 1 79 ? -11.882 -2.139 22.883 1.00 95.94 79 ALA A C 1
ATOM 599 O O . ALA A 1 79 ? -12.393 -1.268 23.591 1.00 95.94 79 ALA A O 1
ATOM 600 N N . ALA A 1 80 ? -10.680 -2.657 23.152 1.00 94.44 80 ALA A N 1
ATOM 601 C CA . ALA A 1 80 ? -9.878 -2.250 24.305 1.00 94.44 80 ALA A CA 1
ATOM 602 C C . ALA A 1 80 ? -9.405 -0.790 24.191 1.00 94.44 80 ALA A C 1
ATOM 604 O O . ALA A 1 80 ? -9.491 -0.036 25.161 1.00 94.44 80 ALA A O 1
ATOM 605 N N . PHE A 1 81 ? -8.972 -0.369 22.997 1.00 95.25 81 PHE A N 1
ATOM 606 C CA . PHE A 1 81 ? -8.515 1.001 22.752 1.00 95.25 81 PHE A CA 1
ATOM 607 C C . PHE A 1 81 ? -9.638 2.019 22.915 1.00 95.25 81 PHE A C 1
ATOM 609 O O . PHE A 1 81 ? -9.423 3.082 23.492 1.00 95.25 81 PHE A O 1
ATOM 616 N N . ARG A 1 82 ? -10.854 1.686 22.473 1.00 95.81 82 ARG A N 1
ATOM 617 C CA . ARG A 1 82 ? -12.032 2.534 22.677 1.00 95.81 82 ARG A CA 1
ATOM 618 C C . ARG A 1 82 ? -12.344 2.745 24.154 1.00 95.81 82 ARG A C 1
ATOM 620 O O . ARG A 1 82 ? -12.605 3.871 24.554 1.00 95.81 82 ARG A O 1
ATOM 627 N N . ILE A 1 83 ? -12.327 1.680 24.956 1.00 96.81 83 ILE A N 1
ATOM 628 C CA . ILE A 1 83 ? -12.602 1.779 26.399 1.00 96.81 83 ILE A CA 1
ATOM 629 C C . ILE A 1 83 ? -11.569 2.686 27.075 1.00 96.81 83 ILE A C 1
ATOM 631 O O . ILE A 1 83 ? -11.936 3.553 27.868 1.00 96.81 83 ILE A O 1
ATOM 635 N N . GLU A 1 84 ? -10.291 2.513 26.741 1.00 96.12 84 GLU A N 1
ATOM 636 C CA . GLU A 1 84 ? -9.220 3.321 27.324 1.00 96.12 84 GLU A CA 1
ATOM 637 C C . GLU A 1 84 ? -9.295 4.786 26.871 1.00 96.12 84 GLU A C 1
ATOM 639 O O . GLU A 1 84 ?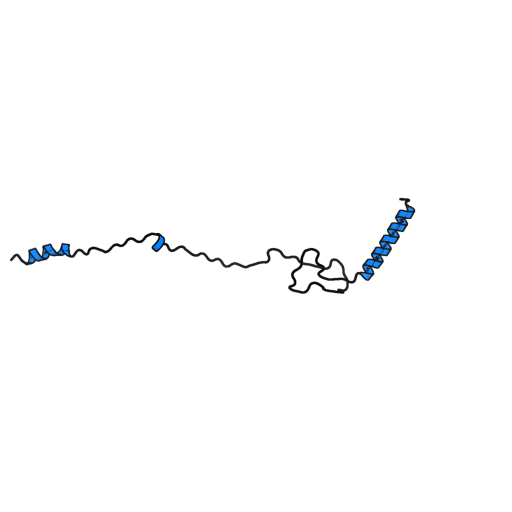 -9.124 5.697 27.682 1.00 96.12 84 GLU A O 1
ATOM 644 N N . LEU A 1 85 ? -9.651 5.028 25.605 1.00 97.00 85 LEU A N 1
ATOM 645 C CA . LEU A 1 85 ? -9.882 6.372 25.081 1.00 97.00 85 LEU A CA 1
ATOM 646 C C . LEU A 1 85 ? -11.036 7.075 25.808 1.00 97.00 85 LEU A C 1
ATOM 648 O O . LEU A 1 85 ? -10.903 8.239 26.184 1.00 97.00 85 LEU A O 1
ATOM 652 N N . GLU A 1 86 ? -12.151 6.382 26.037 1.00 97.62 86 GLU A N 1
ATOM 653 C CA . GLU A 1 86 ? -13.294 6.939 26.768 1.00 97.62 86 GLU A CA 1
ATOM 654 C C . GLU A 1 86 ? -12.944 7.239 28.232 1.00 97.62 86 GLU A C 1
ATOM 656 O O . GLU A 1 86 ? -13.298 8.301 28.750 1.00 97.62 86 GLU A O 1
ATOM 661 N N . ARG A 1 87 ? -12.170 6.367 28.892 1.00 97.56 87 ARG A N 1
ATOM 662 C CA . ARG A 1 87 ? -11.660 6.627 30.247 1.00 97.56 87 ARG A CA 1
ATOM 663 C C . ARG A 1 87 ? -10.785 7.881 30.283 1.00 97.56 87 ARG A C 1
ATOM 665 O O . ARG A 1 87 ? -10.988 8.737 31.145 1.00 97.56 87 ARG A O 1
ATOM 672 N N . ALA A 1 88 ? -9.841 8.001 29.351 1.00 97.50 88 ALA A N 1
ATOM 673 C CA . ALA A 1 88 ? -8.956 9.159 29.270 1.00 97.50 88 ALA A CA 1
ATOM 674 C C . ALA A 1 88 ? -9.750 10.455 29.036 1.00 97.50 88 ALA A C 1
ATOM 676 O O . ALA A 1 88 ? -9.518 11.453 29.716 1.00 97.50 88 ALA A O 1
ATOM 677 N N . ARG A 1 89 ? -10.746 10.425 28.141 1.00 97.62 89 ARG A N 1
ATOM 678 C CA . ARG A 1 89 ? -11.654 11.558 27.890 1.00 97.62 89 ARG A CA 1
ATOM 679 C C . ARG A 1 89 ? -12.436 11.965 29.135 1.00 97.62 89 ARG A C 1
ATOM 681 O O . ARG A 1 89 ? -12.499 13.152 29.444 1.00 97.62 89 ARG A O 1
ATOM 688 N N . ALA A 1 90 ? -12.989 11.002 29.873 1.00 96.88 90 ALA A N 1
ATOM 689 C CA . ALA A 1 90 ? -13.709 11.276 31.115 1.00 96.88 90 ALA A CA 1
ATOM 690 C C . ALA A 1 90 ? -12.796 11.896 32.188 1.00 96.88 90 ALA A C 1
ATOM 692 O O . ALA A 1 90 ? -13.211 12.805 32.907 1.00 96.88 90 ALA A O 1
ATOM 693 N N . GLN A 1 91 ? -11.543 11.442 32.275 1.00 96.06 91 GLN A N 1
ATOM 694 C CA . GLN A 1 91 ? -10.559 12.013 33.193 1.00 96.06 91 GLN A CA 1
ATOM 695 C C . GLN A 1 91 ? -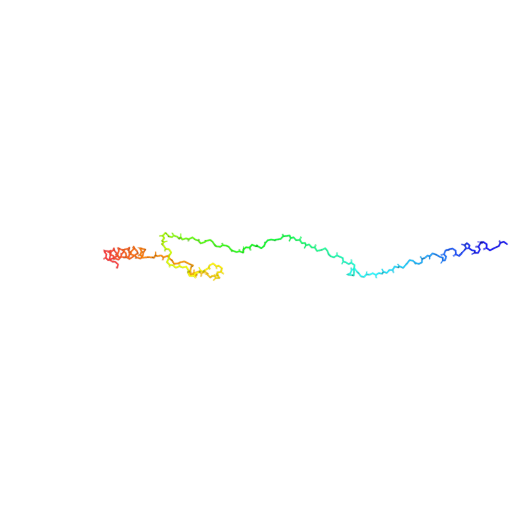10.202 13.459 32.824 1.00 96.06 91 GLN A C 1
ATOM 697 O O . GLN A 1 91 ? -10.135 14.303 33.717 1.00 96.06 91 GLN A O 1
ATOM 702 N N . VAL A 1 92 ? -10.018 13.754 31.533 1.00 96.31 92 VAL A N 1
ATOM 703 C CA . VAL A 1 92 ? -9.793 15.127 31.048 1.00 96.31 92 VAL A CA 1
ATOM 704 C C . VAL A 1 92 ? -10.991 16.014 31.388 1.00 96.31 92 VAL A C 1
ATOM 706 O O . VAL A 1 92 ? -10.816 17.032 32.047 1.00 96.31 92 VAL A O 1
ATOM 709 N N . ALA A 1 93 ? -12.213 15.578 31.071 1.00 95.81 93 ALA A N 1
ATOM 710 C CA . ALA A 1 93 ? -13.428 16.348 31.345 1.00 95.81 93 ALA A CA 1
ATOM 711 C C . ALA A 1 93 ? -13.628 16.658 32.843 1.00 95.81 93 ALA A C 1
ATOM 713 O O . ALA A 1 93 ? -14.069 17.750 33.210 1.00 95.81 93 ALA A O 1
ATOM 714 N N . LEU A 1 94 ? -13.282 15.712 33.725 1.00 95.69 94 LEU A N 1
ATOM 715 C CA . LEU A 1 94 ? -13.332 15.914 35.175 1.00 95.69 94 LEU A CA 1
ATOM 716 C C . LEU A 1 94 ? -12.330 16.980 35.643 1.00 95.69 94 LEU A C 1
ATOM 718 O O . LEU A 1 94 ? -12.638 17.762 36.544 1.00 95.69 94 LEU A O 1
ATOM 722 N N . ILE A 1 95 ? -11.125 16.980 35.068 1.00 94.75 95 ILE A N 1
ATOM 723 C CA . ILE A 1 95 ? -10.079 17.954 35.392 1.00 94.75 95 ILE A CA 1
ATOM 724 C C . ILE A 1 95 ? -10.477 19.338 34.877 1.00 94.75 95 ILE A C 1
ATOM 726 O O . ILE A 1 95 ? -10.426 20.285 35.657 1.00 94.75 95 ILE A O 1
ATOM 730 N N . ASP A 1 96 ? -10.946 19.448 33.635 1.00 94.06 96 ASP A N 1
ATOM 731 C CA . ASP A 1 96 ? -11.400 20.720 33.053 1.00 94.06 96 ASP A CA 1
ATOM 732 C C . ASP A 1 96 ? -12.503 21.354 33.912 1.00 94.06 96 ASP A C 1
A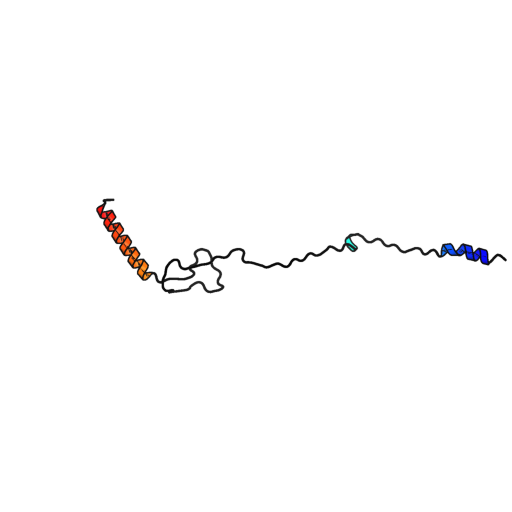TOM 734 O O . ASP A 1 96 ? -12.394 22.509 34.329 1.00 94.06 96 ASP A O 1
ATOM 738 N N . SER A 1 97 ? -13.486 20.546 34.324 1.00 92.06 97 SER A N 1
ATOM 739 C CA . SER A 1 97 ? -14.564 20.979 35.226 1.00 92.06 97 SER A CA 1
ATOM 740 C C . SER A 1 97 ? -14.051 21.479 36.583 1.00 92.06 97 SER A C 1
ATOM 742 O O . SER A 1 97 ? -14.695 22.304 37.228 1.00 92.06 97 SER A O 1
ATOM 744 N N . ARG A 1 98 ? -12.902 20.972 37.052 1.00 87.62 98 ARG A N 1
ATOM 745 C CA . ARG A 1 98 ? -12.285 21.386 38.321 1.00 87.62 98 ARG A CA 1
ATOM 746 C C . ARG A 1 98 ? -11.485 22.680 38.184 1.00 87.62 98 ARG A C 1
ATOM 748 O O . ARG A 1 98 ? -11.387 23.419 39.160 1.00 87.62 98 ARG A O 1
ATOM 755 N N . ILE A 1 99 ? -10.887 22.922 37.019 1.00 91.88 99 ILE A N 1
ATOM 756 C CA . ILE A 1 99 ? -10.035 24.093 36.768 1.00 91.88 99 ILE A CA 1
ATOM 757 C C . ILE A 1 99 ? -10.876 25.316 36.355 1.00 91.88 99 ILE A C 1
ATOM 759 O O . ILE A 1 99 ? -10.415 26.443 36.515 1.00 91.88 99 ILE A O 1
ATOM 763 N N . GLY A 1 100 ? -12.134 25.126 35.944 1.00 67.12 100 GLY A N 1
ATOM 764 C CA . GLY A 1 100 ? -13.073 26.226 35.713 1.00 67.12 100 GLY A CA 1
ATOM 765 C C . GLY A 1 100 ? -12.827 26.968 34.399 1.00 67.12 100 GLY A C 1
ATOM 766 O O . GLY A 1 100 ? -12.844 28.199 34.382 1.00 67.12 100 GLY A O 1
ATOM 767 N N . LEU A 1 101 ? -12.586 26.214 33.322 1.00 53.84 101 LEU A N 1
ATOM 768 C CA . LEU A 1 101 ? -12.806 26.672 31.947 1.00 53.84 101 LEU A CA 1
ATOM 769 C C . LEU A 1 101 ? -14.199 26.245 31.476 1.00 53.84 101 LEU A C 1
ATOM 771 O O . LEU A 1 101 ? -14.598 25.105 31.802 1.00 53.84 101 LEU A O 1
#

Nearest PDB structures (foldseek):
  2k7v-assembly1_B  TM=4.501E-01  e=6.977E+00  Escherichia coli K-12

Radius of gyration: 46.17 Å; Cα contacts (8 Å, |Δi|>4): 29; chains: 1; bounding box: 73×37×130 Å

pLDDT: mean 87.19, std 13.16, range [52.09, 97.62]

Solvent-accessible surface area (backbone atoms only — not comparable to full-atom values): 7144 Å² total; per-residue (Å²): 144,64,66,72,65,57,57,63,71,51,58,74,76,69,62,73,81,77,90,81,81,91,73,58,66,81,81,71,62,81,79,86,85,86,85,76,93,82,80,92,72,79,94,73,87,86,88,86,78,78,94,65,94,62,55,77,75,46,60,79,52,54,91,91,59,90,80,60,92,87,60,69,50,64,41,60,59,52,68,70,59,52,55,53,51,52,52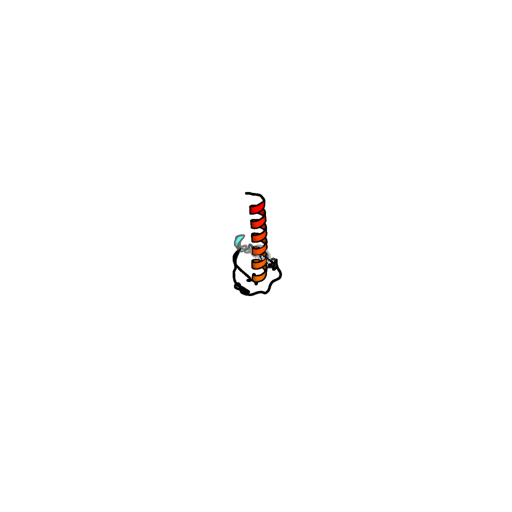,52,50,53,53,50,53,54,49,43,66,71,73,70,113

Mean predicted aligned error: 12.39 Å

Foldseek 3Di:
DCVVVVVVVCVVVPPDDDDDDDDDCVVVDDDDDDDDDDDDDDPDDDDDDDPDDFDWPDAPDDPPDDDDPPDDGTDGDCVVVVVVVVVVVVVVVVVCVVVPD